Protein AF-A0A6V7IHT4-F1 (afdb_monomer)

Radius of gyration: 11.45 Å; Cα contacts (8 Å, |Δi|>4): 42; chains: 1; bounding box: 21×15×33 Å

Organism: NCBI:txid1563983

pLDDT: mean 96.76, std 2.46, range [80.81, 98.19]

InterPro domains:
  IPR000719 Protein kinase domain [PF00069] (1-49)
  IPR000719 Protein kinase domain [PS50011] (1-49)
  IPR011009 Protein kinase-like domain superfamily [SSF56112] (1-49)

Foldseek 3Di:
DDKDKDFQVPDDPVVVVVVVVVVVVLCVDDDPPDDHDDDWDDDPTMIID

Nearest PDB structures (foldseek):
  2wzj-assembly3_C  TM=9.861E-01  e=3.406E-04  Rattus norvegicus
  5h9b-assembly1_A  TM=9.451E-01  e=3.302E-03  Drosophila melanogaster
  3kk9-assembly1_A  TM=9.219E-01  e=3.545E-03  Caenorhabditis elegans
  5d9k-assembly2_B  TM=9.882E-01  e=2.091E-02  Homo sapiens
  2vz6-assembly2_B  TM=9.098E-01  e=1.814E-02  Homo sapiens

Secondary structure (DSSP, 8-state):
----EEEGGG--HHHHHHHHHHHHHHHH---TTSPPP---EE-SSEEE-

Mean predicted aligned error: 2.14 Å

Sequence (49 aa):
VAIKIIDKTQLDPTNLEKVYREVEIMKQLEHPHIVKLYQVMETKNMIYM

Structure (mmCIF, N/CA/C/O backbone):
data_AF-A0A6V7IHT4-F1
#
_entry.id   AF-A0A6V7IHT4-F1
#
loop_
_atom_site.group_PDB
_atom_site.id
_atom_site.type_symbol
_atom_site.label_atom_id
_atom_site.label_alt_id
_atom_site.label_comp_id
_atom_site.label_asym_id
_atom_site.label_entity_id
_atom_site.label_seq_id
_atom_site.pdbx_PDB_ins_code
_atom_site.Cartn_x
_atom_site.Cartn_y
_atom_site.Cartn_z
_atom_site.occupancy
_atom_site.B_iso_or_equiv
_atom_site.auth_seq_id
_atom_site.auth_comp_id
_atom_site.auth_asym_id
_atom_site.auth_atom_id
_atom_site.pdbx_PDB_model_num
ATOM 1 N N . VAL A 1 1 ? -4.713 -9.339 -12.866 1.00 80.81 1 VAL A N 1
ATOM 2 C CA . VAL A 1 1 ? -4.446 -8.334 -11.811 1.00 80.81 1 VAL A CA 1
ATOM 3 C C . VAL A 1 1 ? -4.437 -9.041 -10.474 1.00 80.81 1 VAL A C 1
ATOM 5 O O . VAL A 1 1 ? -5.315 -9.862 -10.244 1.00 80.81 1 VAL A O 1
ATOM 8 N N . ALA A 1 2 ? -3.415 -8.794 -9.661 1.00 94.44 2 ALA A N 1
ATOM 9 C CA . ALA A 1 2 ? -3.370 -9.247 -8.276 1.00 94.44 2 ALA A CA 1
ATOM 10 C C . ALA 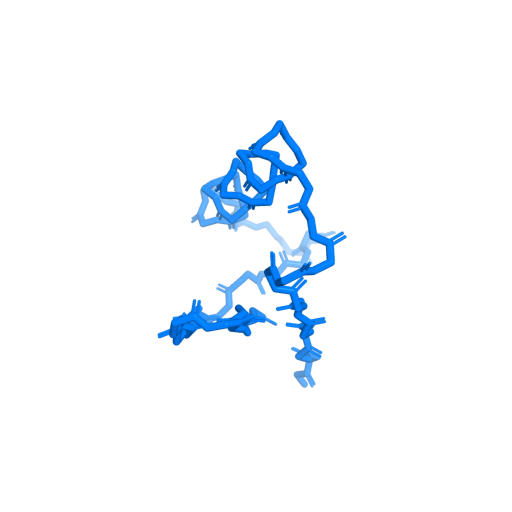A 1 2 ? -3.860 -8.100 -7.387 1.00 94.44 2 ALA A C 1
ATOM 12 O O . ALA A 1 2 ? -3.639 -6.945 -7.739 1.00 94.44 2 ALA A O 1
ATOM 13 N N . ILE A 1 3 ? -4.534 -8.426 -6.286 1.00 95.50 3 ILE A N 1
ATOM 14 C CA . ILE A 1 3 ? -4.944 -7.451 -5.274 1.00 95.50 3 ILE A CA 1
ATOM 15 C C . ILE A 1 3 ? -4.343 -7.921 -3.957 1.00 95.50 3 ILE A C 1
ATOM 17 O O . ILE A 1 3 ? -4.686 -9.001 -3.469 1.00 95.50 3 ILE A O 1
ATOM 21 N N . LYS A 1 4 ? -3.436 -7.130 -3.392 1.00 97.19 4 LYS A N 1
ATOM 22 C CA . LYS A 1 4 ? -2.901 -7.354 -2.049 1.00 97.19 4 LYS A CA 1
ATOM 23 C C . LYS A 1 4 ? -3.787 -6.596 -1.062 1.00 97.19 4 LYS A C 1
ATOM 25 O O . LYS A 1 4 ? -4.028 -5.402 -1.219 1.00 97.19 4 LYS A O 1
ATOM 30 N N . ILE A 1 5 ? -4.298 -7.317 -0.065 1.00 97.69 5 ILE A N 1
ATOM 31 C CA . ILE A 1 5 ? -5.207 -6.796 0.964 1.00 97.69 5 ILE A CA 1
ATOM 32 C C . ILE A 1 5 ? -4.472 -6.814 2.299 1.00 97.69 5 ILE A C 1
ATOM 34 O O . ILE A 1 5 ? -3.938 -7.850 2.694 1.00 97.69 5 ILE A O 1
ATOM 38 N N . ILE A 1 6 ? -4.441 -5.673 2.982 1.00 98.00 6 ILE A N 1
ATOM 39 C CA . ILE A 1 6 ? -3.730 -5.498 4.250 1.00 98.00 6 ILE A CA 1
ATOM 40 C C . ILE A 1 6 ? -4.705 -4.969 5.299 1.00 98.00 6 ILE A C 1
ATOM 42 O O . ILE A 1 6 ? -5.321 -3.921 5.103 1.00 98.00 6 ILE A O 1
ATOM 46 N N . ASP A 1 7 ? -4.803 -5.676 6.424 1.00 98.19 7 ASP A N 1
ATOM 47 C CA . ASP A 1 7 ? -5.578 -5.261 7.592 1.00 98.19 7 ASP A CA 1
ATOM 48 C C . ASP A 1 7 ? -4.731 -4.378 8.514 1.00 98.19 7 ASP A C 1
ATOM 50 O O . ASP A 1 7 ? -3.817 -4.846 9.195 1.00 98.19 7 ASP A O 1
ATOM 54 N N . LYS A 1 8 ? -5.052 -3.082 8.551 1.00 97.56 8 LYS A N 1
ATOM 55 C CA . LYS A 1 8 ? -4.356 -2.086 9.375 1.00 97.56 8 LYS A CA 1
ATOM 56 C C . LYS A 1 8 ? -4.526 -2.331 10.869 1.00 97.56 8 LYS A C 1
ATOM 58 O O . LYS A 1 8 ? -3.699 -1.864 11.643 1.00 97.56 8 LYS A O 1
ATOM 63 N N . THR A 1 9 ? -5.572 -3.043 11.290 1.00 97.25 9 THR A N 1
ATOM 64 C CA . THR A 1 9 ? -5.800 -3.325 12.717 1.00 97.25 9 THR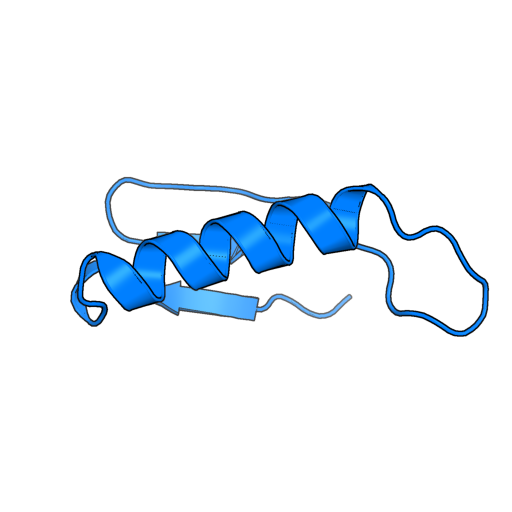 A CA 1
ATOM 65 C C . THR A 1 9 ? -4.814 -4.347 13.279 1.00 97.25 9 THR A C 1
ATOM 67 O O . THR A 1 9 ? -4.625 -4.411 14.491 1.00 97.25 9 THR A O 1
ATOM 70 N N . GLN A 1 10 ? -4.148 -5.099 12.400 1.00 97.44 10 GLN A N 1
ATOM 71 C CA . GLN A 1 10 ? -3.142 -6.098 12.755 1.00 97.44 10 GLN A CA 1
ATOM 72 C C . GLN A 1 10 ? -1.706 -5.564 12.655 1.00 97.44 10 GLN A C 1
ATOM 74 O O . GLN A 1 10 ? -0.755 -6.325 12.828 1.00 97.44 10 GLN A O 1
ATOM 79 N N . LEU A 1 11 ? -1.530 -4.268 12.372 1.00 96.25 11 LEU A N 1
ATOM 80 C CA . LEU A 1 11 ? -0.222 -3.638 12.223 1.00 96.25 1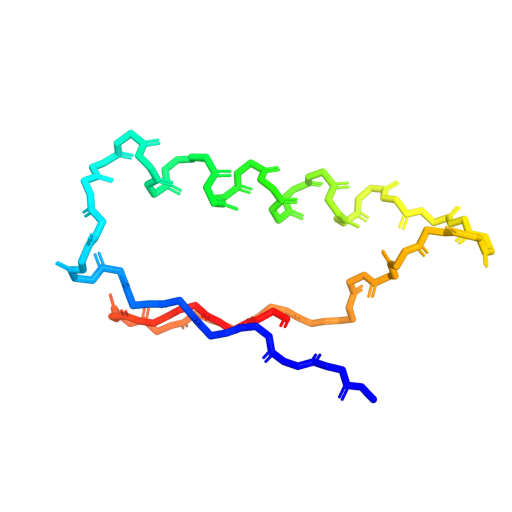1 LEU A CA 1
ATOM 81 C C . LEU A 1 11 ? 0.061 -2.664 13.365 1.00 96.25 11 LEU A C 1
ATOM 83 O O . LEU A 1 11 ? -0.776 -1.841 13.733 1.00 96.25 11 LEU A O 1
ATOM 87 N N . ASP A 1 12 ? 1.289 -2.712 13.875 1.00 97.50 12 ASP A N 1
ATOM 88 C CA . ASP A 1 12 ? 1.841 -1.624 14.675 1.00 97.50 12 ASP A CA 1
ATOM 89 C C . ASP A 1 12 ? 2.189 -0.402 13.790 1.00 97.50 12 ASP A C 1
ATOM 91 O O . ASP A 1 12 ? 2.309 -0.529 12.562 1.00 97.50 12 ASP A O 1
ATOM 95 N N . PRO A 1 13 ? 2.376 0.794 14.385 1.00 97.00 13 PRO A N 1
ATOM 96 C CA . PRO A 1 13 ? 2.663 2.014 13.630 1.00 97.00 13 PRO A CA 1
ATOM 97 C C . PRO A 1 13 ? 3.897 1.916 12.723 1.00 97.00 13 PRO A C 1
ATOM 99 O O . PRO A 1 13 ? 3.894 2.457 11.619 1.00 97.00 13 PRO A O 1
ATOM 102 N N . THR A 1 14 ? 4.939 1.201 13.154 1.00 97.81 14 THR A N 1
ATOM 103 C CA . THR A 1 14 ? 6.181 1.049 12.388 1.00 97.81 14 THR A CA 1
ATOM 104 C C . THR A 1 14 ? 5.966 0.194 11.141 1.00 97.81 14 THR A C 1
ATOM 106 O O . THR A 1 14 ? 6.494 0.500 10.072 1.00 97.81 14 THR A O 1
ATOM 109 N N . ASN A 1 15 ? 5.192 -0.884 11.239 1.00 97.56 15 ASN A N 1
ATOM 110 C CA . ASN A 1 15 ? 4.869 -1.718 10.088 1.00 97.56 15 ASN A CA 1
ATOM 111 C C . ASN A 1 15 ? 3.872 -1.034 9.147 1.00 97.56 15 ASN A C 1
ATOM 113 O O . ASN A 1 15 ? 4.008 -1.173 7.932 1.00 97.56 15 ASN A O 1
ATOM 117 N N . LEU A 1 16 ? 2.945 -0.231 9.674 1.00 97.38 16 LEU A N 1
ATOM 118 C CA . LEU A 1 16 ? 2.070 0.599 8.848 1.00 97.38 16 LEU A CA 1
ATOM 119 C C . LEU A 1 16 ? 2.871 1.627 8.023 1.00 97.38 16 LEU A C 1
ATOM 121 O O . LEU A 1 16 ? 2.628 1.779 6.826 1.00 97.38 16 LEU A O 1
ATOM 125 N N . GLU A 1 17 ? 3.882 2.269 8.615 1.00 97.81 17 GLU A N 1
ATOM 126 C CA . GLU A 1 17 ? 4.788 3.179 7.897 1.00 97.81 17 GLU A CA 1
ATOM 127 C C . GLU A 1 17 ? 5.543 2.469 6.760 1.00 97.81 17 GLU A C 1
ATOM 129 O O . GLU A 1 17 ? 5.644 2.991 5.647 1.00 97.81 17 GLU A O 1
ATOM 134 N N . LYS A 1 18 ? 6.018 1.237 6.997 1.00 98.06 18 LYS A N 1
ATOM 135 C CA . LYS A 1 18 ? 6.662 0.423 5.951 1.00 98.06 18 LYS A CA 1
ATOM 136 C C . LYS A 1 18 ? 5.717 0.122 4.788 1.00 98.06 18 LYS A C 1
ATOM 138 O O . LYS A 1 18 ? 6.165 0.160 3.646 1.00 98.06 18 LYS A O 1
ATOM 143 N N . VAL A 1 19 ? 4.437 -0.144 5.060 1.00 97.62 19 VAL A N 1
ATOM 144 C CA . VAL A 1 19 ? 3.427 -0.374 4.012 1.00 97.62 19 VAL A CA 1
ATOM 145 C C . VAL A 1 19 ? 3.232 0.882 3.161 1.00 97.62 19 VAL A C 1
ATOM 147 O O . VAL A 1 19 ? 3.259 0.796 1.935 1.00 97.62 19 VAL A O 1
ATOM 150 N N . TYR A 1 20 ? 3.113 2.064 3.775 1.00 97.62 20 TYR A N 1
ATOM 151 C CA . TYR A 1 20 ? 3.017 3.313 3.009 1.00 97.62 20 TYR A CA 1
ATOM 152 C C . TYR A 1 20 ? 4.276 3.585 2.179 1.00 97.62 20 TYR A C 1
ATOM 154 O O . TYR A 1 20 ? 4.181 4.030 1.034 1.00 97.62 20 TYR A O 1
ATOM 162 N N . ARG A 1 21 ? 5.457 3.260 2.716 1.00 98.00 21 ARG A N 1
ATOM 163 C CA . ARG A 1 21 ? 6.714 3.354 1.970 1.00 98.00 21 ARG A CA 1
ATOM 164 C C . ARG A 1 21 ? 6.764 2.382 0.787 1.00 98.00 21 ARG A C 1
ATOM 166 O O . ARG A 1 21 ? 7.235 2.775 -0.276 1.00 98.00 21 ARG A O 1
ATOM 173 N N . GLU A 1 22 ? 6.290 1.145 0.945 1.00 96.81 22 GLU A N 1
ATOM 174 C CA . GLU A 1 22 ? 6.182 0.169 -0.153 1.00 96.81 22 GLU A CA 1
ATOM 175 C C . GLU A 1 22 ? 5.309 0.728 -1.283 1.00 96.81 22 GLU A C 1
ATOM 177 O O . GLU A 1 22 ? 5.731 0.732 -2.439 1.00 96.81 22 GLU A O 1
ATOM 182 N N . VAL A 1 23 ? 4.141 1.280 -0.938 1.00 97.12 23 VAL A N 1
ATOM 183 C CA . VAL A 1 23 ? 3.238 1.928 -1.899 1.00 97.12 23 VAL A CA 1
ATOM 184 C C . VAL A 1 23 ? 3.940 3.061 -2.647 1.00 97.12 23 VAL A C 1
ATOM 186 O O . VAL A 1 23 ? 3.853 3.124 -3.872 1.00 97.12 23 VAL A O 1
ATOM 189 N N . GLU A 1 24 ?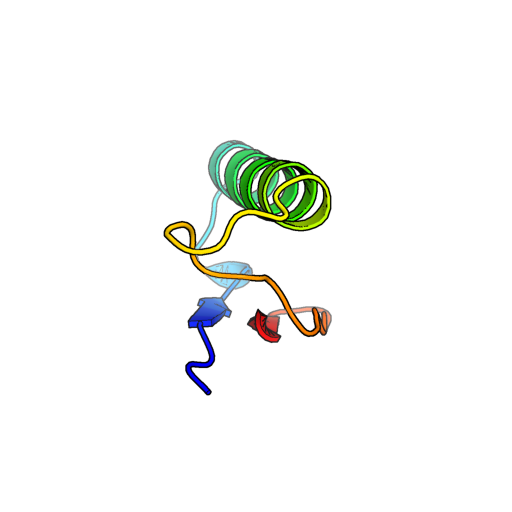 4.648 3.944 -1.942 1.00 97.50 24 GLU A N 1
ATOM 190 C CA . GLU A 1 24 ? 5.317 5.088 -2.568 1.00 97.50 24 GLU A CA 1
ATOM 191 C C . GLU A 1 24 ? 6.451 4.662 -3.507 1.00 97.50 24 GLU A C 1
ATOM 193 O O . GLU A 1 24 ? 6.564 5.182 -4.615 1.00 97.50 24 GLU A O 1
ATOM 198 N N . ILE A 1 25 ? 7.232 3.650 -3.118 1.00 97.69 25 ILE A N 1
ATOM 199 C CA . ILE A 1 25 ? 8.254 3.057 -3.987 1.00 97.69 25 ILE A CA 1
ATOM 200 C C . ILE A 1 25 ? 7.596 2.464 -5.237 1.00 97.69 25 ILE A C 1
ATOM 202 O O . ILE A 1 25 ? 8.028 2.744 -6.350 1.00 97.69 25 ILE A O 1
ATOM 206 N N . MET A 1 26 ? 6.524 1.683 -5.081 1.00 97.56 26 MET A N 1
ATOM 207 C CA . MET A 1 26 ? 5.859 1.038 -6.214 1.00 97.56 26 MET A CA 1
ATOM 208 C C . MET A 1 26 ? 5.223 2.030 -7.196 1.00 97.56 26 MET A C 1
ATOM 210 O O . MET A 1 26 ? 5.198 1.746 -8.391 1.00 97.56 26 MET A O 1
ATOM 214 N N . LYS A 1 27 ? 4.756 3.201 -6.737 1.00 95.81 27 LYS A N 1
ATOM 215 C CA . LYS A 1 27 ? 4.271 4.277 -7.626 1.00 95.81 27 LYS A CA 1
ATOM 216 C C . LYS A 1 27 ? 5.361 4.840 -8.538 1.00 95.81 27 LYS A C 1
ATOM 218 O O . LYS A 1 27 ? 5.048 5.322 -9.621 1.00 95.81 27 LYS A O 1
ATOM 223 N N . GLN A 1 28 ? 6.615 4.809 -8.0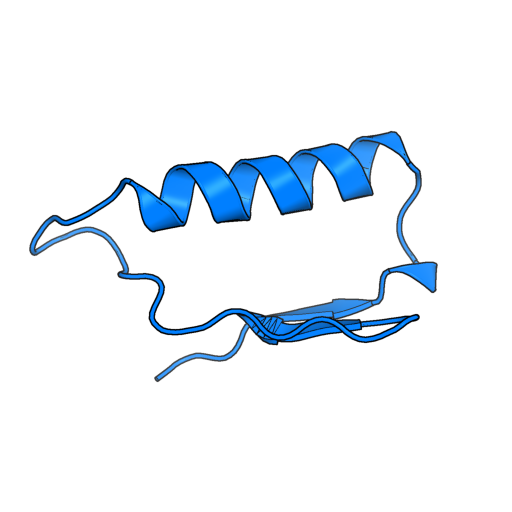96 1.00 96.69 28 GLN A N 1
ATOM 224 C CA . GLN A 1 28 ? 7.760 5.341 -8.839 1.00 96.69 28 GLN A CA 1
ATOM 225 C C . GLN A 1 28 ? 8.371 4.310 -9.800 1.00 96.69 28 GLN A C 1
ATOM 227 O O . GLN A 1 28 ? 9.229 4.655 -10.611 1.00 96.69 28 GLN A O 1
ATOM 232 N N . LEU A 1 29 ? 7.951 3.044 -9.715 1.00 96.75 29 LEU A N 1
ATOM 233 C CA . LEU A 1 29 ? 8.491 1.961 -10.526 1.00 96.75 29 LEU A CA 1
ATOM 234 C C . LEU A 1 29 ? 7.683 1.782 -11.812 1.00 96.75 29 LEU A C 1
ATOM 236 O O . LEU A 1 29 ? 6.532 1.348 -11.804 1.00 96.75 29 LEU A O 1
ATOM 240 N N . GLU A 1 30 ? 8.339 2.035 -12.940 1.00 96.00 30 GLU A N 1
ATOM 241 C CA . GLU A 1 30 ? 7.830 1.709 -14.268 1.00 96.00 30 GLU A CA 1
ATOM 242 C C . GLU A 1 30 ? 8.911 0.978 -15.065 1.00 96.00 30 GLU A C 1
ATOM 244 O O . GLU A 1 30 ? 9.837 1.576 -15.609 1.00 96.00 30 GLU A O 1
ATOM 249 N N . HIS A 1 31 ? 8.821 -0.352 -15.090 1.00 97.38 31 HIS A N 1
ATOM 250 C CA . HIS A 1 31 ? 9.801 -1.203 -15.757 1.00 97.38 31 HIS A CA 1
ATOM 251 C C . HIS A 1 31 ? 9.143 -2.501 -16.255 1.00 97.38 31 HIS A C 1
ATOM 253 O O . HIS A 1 31 ? 8.351 -3.090 -15.520 1.00 97.38 31 HIS A O 1
ATOM 259 N N . PRO A 1 32 ? 9.488 -3.014 -17.453 1.00 97.31 32 PRO A N 1
ATOM 260 C CA . PRO A 1 32 ? 8.852 -4.198 -18.052 1.00 97.31 32 PRO A CA 1
ATOM 261 C C . PRO A 1 32 ? 8.986 -5.498 -17.238 1.00 97.31 32 PRO A C 1
ATOM 263 O O . PRO A 1 32 ? 8.245 -6.449 -17.473 1.00 97.31 32 PRO A O 1
ATOM 266 N N . HIS A 1 33 ? 9.926 -5.556 -16.292 1.00 97.88 33 HIS A N 1
ATOM 267 C CA . HIS A 1 33 ? 10.187 -6.731 -15.444 1.00 97.88 33 HIS A CA 1
ATOM 268 C C . HIS A 1 33 ? 9.942 -6.492 -13.947 1.00 97.88 33 HIS A C 1
ATOM 270 O O . HIS A 1 33 ? 10.334 -7.313 -13.124 1.00 97.88 33 HIS A O 1
ATOM 276 N N . ILE A 1 34 ? 9.322 -5.367 -13.584 1.00 96.62 34 ILE A N 1
ATOM 277 C CA . I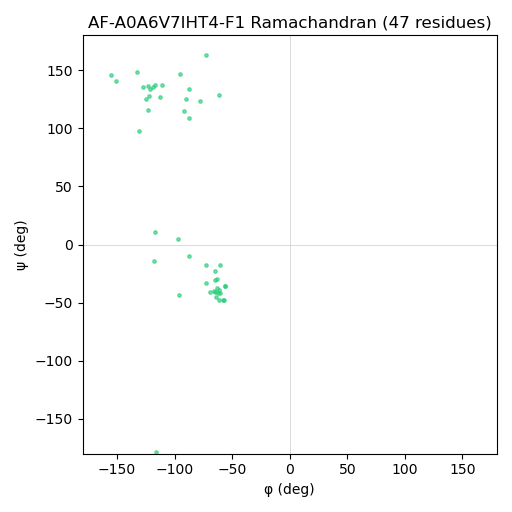LE A 1 34 ? 8.915 -5.072 -12.206 1.00 96.62 34 ILE A CA 1
ATOM 278 C C . ILE A 1 34 ? 7.393 -4.964 -12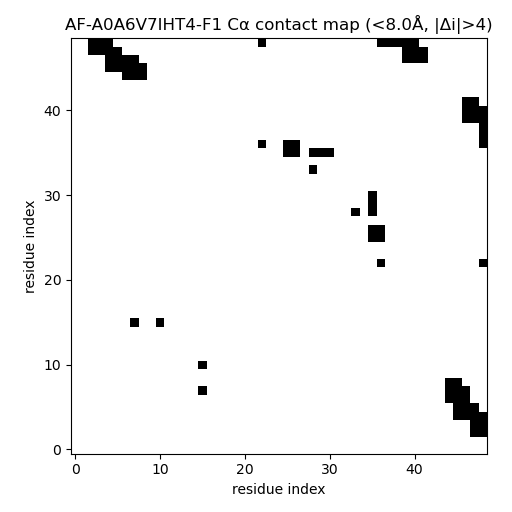.190 1.00 96.62 34 ILE A C 1
ATOM 280 O O . ILE A 1 34 ? 6.797 -4.386 -13.097 1.00 96.62 34 ILE A O 1
ATOM 284 N N . VAL A 1 35 ? 6.750 -5.540 -11.174 1.00 95.31 35 VAL A N 1
ATOM 285 C CA . VAL A 1 35 ? 5.293 -5.461 -11.046 1.00 95.31 35 VAL A CA 1
ATOM 286 C C . VAL A 1 35 ? 4.849 -4.003 -10.906 1.00 95.31 35 VAL A C 1
ATOM 288 O O . VAL A 1 35 ? 5.366 -3.260 -10.073 1.00 95.31 35 VAL A O 1
ATOM 291 N N . LYS A 1 36 ? 3.885 -3.601 -11.737 1.00 95.62 36 LYS A N 1
ATOM 292 C CA . LYS A 1 36 ? 3.334 -2.246 -11.744 1.00 95.62 36 LYS A CA 1
ATOM 293 C C . LYS A 1 36 ? 2.185 -2.135 -10.748 1.00 95.62 36 LYS A C 1
ATOM 295 O O . LYS A 1 36 ? 1.288 -2.979 -10.733 1.00 95.62 36 LYS A O 1
ATOM 300 N N . LEU A 1 37 ? 2.198 -1.069 -9.956 1.00 97.12 37 LEU A N 1
ATOM 301 C CA . LEU A 1 37 ? 1.059 -0.674 -9.138 1.00 97.12 37 LEU A CA 1
ATOM 302 C C . LEU A 1 37 ? 0.023 0.027 -10.019 1.00 97.12 37 LEU A C 1
ATOM 304 O O . LEU A 1 37 ? 0.338 1.013 -10.683 1.00 97.12 37 LEU A O 1
ATOM 308 N N . TYR A 1 38 ? -1.207 -0.482 -10.032 1.00 96.31 38 TYR A N 1
ATOM 309 C CA . TYR A 1 38 ? -2.281 0.085 -10.854 1.00 96.3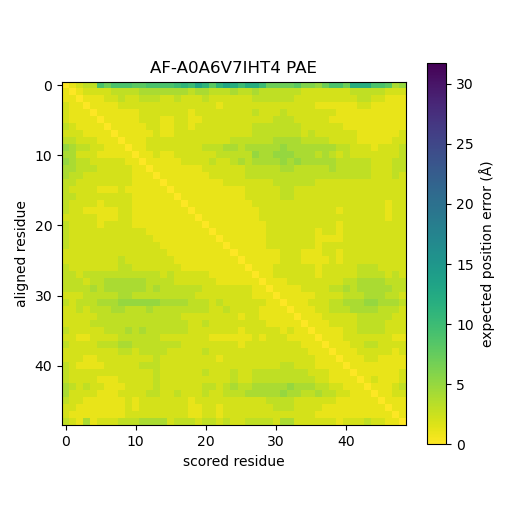1 38 TYR A CA 1
ATOM 310 C C . TYR A 1 38 ? -3.165 1.049 -10.070 1.00 96.31 38 TYR A C 1
ATOM 312 O O . TYR A 1 38 ? -3.514 2.114 -10.574 1.00 96.31 38 TYR A O 1
ATOM 320 N N . GLN A 1 39 ? -3.537 0.680 -8.846 1.00 96.06 39 GLN A N 1
ATOM 321 C CA . GLN A 1 39 ? -4.441 1.461 -8.016 1.00 96.06 39 GLN A CA 1
ATOM 322 C C . GLN A 1 39 ? -4.197 1.135 -6.547 1.00 96.06 39 GLN A C 1
ATOM 324 O O . GLN A 1 39 ? -3.910 -0.006 -6.212 1.00 96.06 39 GLN A O 1
ATOM 329 N N . VAL A 1 40 ? -4.357 2.130 -5.674 1.00 97.19 40 VAL A N 1
ATOM 330 C CA . VAL A 1 40 ? -4.427 1.918 -4.226 1.00 97.19 40 VAL A CA 1
ATOM 331 C C . VAL A 1 40 ? -5.755 2.457 -3.728 1.00 97.19 40 VAL A C 1
ATOM 333 O O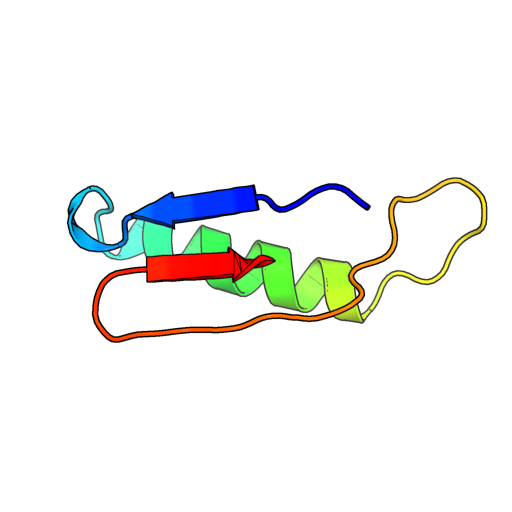 . VAL A 1 40 ? -6.157 3.562 -4.093 1.00 97.19 40 VAL A O 1
ATOM 336 N N . MET A 1 41 ? -6.437 1.676 -2.900 1.00 97.69 41 MET A N 1
ATOM 337 C CA . MET A 1 41 ? -7.641 2.089 -2.191 1.00 97.69 41 MET A CA 1
ATOM 338 C C . MET A 1 41 ? -7.413 1.906 -0.699 1.00 97.69 41 MET A C 1
ATOM 340 O O . MET A 1 41 ? -6.900 0.881 -0.256 1.00 97.69 41 MET A O 1
ATOM 344 N N . GLU A 1 42 ? -7.825 2.889 0.086 1.00 97.25 42 GLU A N 1
ATOM 345 C CA . GLU A 1 42 ? -7.678 2.854 1.533 1.00 97.25 42 GLU A CA 1
ATOM 346 C C . GLU A 1 42 ? -9.021 3.130 2.203 1.00 97.25 42 GLU A C 1
ATOM 348 O O . GLU A 1 42 ? -9.760 4.041 1.832 1.00 97.25 42 GLU A O 1
ATOM 353 N N . THR A 1 43 ? -9.327 2.330 3.219 1.00 97.75 43 THR A N 1
ATOM 354 C CA . THR A 1 43 ? -10.429 2.572 4.153 1.00 97.75 43 THR A CA 1
ATOM 355 C C . THR A 1 43 ? -9.862 2.785 5.552 1.00 97.75 43 THR A C 1
ATOM 357 O O . THR A 1 43 ? -8.652 2.729 5.762 1.00 97.75 43 THR A O 1
ATOM 360 N N . LYS A 1 44 ? -10.716 2.985 6.562 1.00 96.75 44 LYS A N 1
ATOM 361 C CA . LYS A 1 44 ? -10.259 3.133 7.952 1.00 96.75 44 LYS A CA 1
ATOM 362 C C . LYS A 1 44 ? -9.412 1.944 8.433 1.00 96.75 44 LYS A C 1
ATOM 364 O O . LYS A 1 44 ? -8.439 2.164 9.147 1.00 96.75 44 LYS A O 1
ATOM 369 N N . ASN A 1 45 ? -9.735 0.723 8.004 1.00 97.56 45 ASN A N 1
ATOM 370 C CA . ASN A 1 45 ? -9.148 -0.503 8.553 1.00 97.56 45 ASN A CA 1
ATOM 371 C C . ASN A 1 45 ? -8.351 -1.311 7.523 1.00 97.56 45 ASN A C 1
ATOM 373 O O . ASN A 1 45 ? -7.612 -2.198 7.917 1.00 97.56 45 ASN A O 1
ATOM 377 N N . MET A 1 46 ? -8.482 -1.021 6.228 1.00 97.94 46 MET A N 1
ATOM 378 C CA . MET A 1 46 ? -7.908 -1.852 5.165 1.00 97.94 46 MET A CA 1
ATOM 379 C C . MET A 1 46 ? -7.167 -1.011 4.127 1.00 97.94 46 MET A C 1
ATOM 381 O O . MET A 1 46 ? -7.590 0.111 3.834 1.00 97.94 46 MET A O 1
ATOM 385 N N . ILE A 1 47 ? -6.116 -1.584 3.542 1.00 97.75 47 ILE A N 1
ATOM 386 C CA . ILE A 1 47 ? -5.434 -1.088 2.339 1.00 97.75 47 ILE A CA 1
ATOM 387 C C . ILE A 1 47 ? -5.541 -2.160 1.249 1.00 97.75 47 ILE A C 1
ATOM 389 O O . ILE A 1 47 ? -5.327 -3.344 1.516 1.00 97.75 47 ILE A O 1
ATOM 393 N N . TYR A 1 48 ? -5.856 -1.730 0.030 1.00 97.94 48 TYR A N 1
ATOM 394 C CA . TYR A 1 48 ? -5.930 -2.549 -1.177 1.00 97.94 48 TYR A CA 1
ATOM 395 C C . TYR A 1 48 ? -4.971 -1.966 -2.210 1.00 97.94 48 TYR A C 1
ATOM 397 O O . TYR A 1 48 ? -5.039 -0.765 -2.477 1.00 97.94 48 TYR A O 1
ATOM 405 N N . MET A 1 49 ? -4.094 -2.791 -2.775 1.00 95.00 49 MET A N 1
ATOM 406 C CA . MET A 1 49 ? -3.082 -2.393 -3.762 1.00 95.00 49 MET A CA 1
ATOM 407 C C . MET A 1 49 ? -2.931 -3.428 -4.876 1.00 95.00 49 MET A C 1
ATOM 409 O O . MET A 1 49 ? -3.182 -4.625 -4.593 1.00 95.00 49 MET A O 1
#

Solvent-accessible surface area (backbone atoms only — not comparable to full-atom values): 3121 Å² total; per-residue (Å²): 137,81,77,50,77,45,61,53,83,82,46,55,74,71,57,49,51,50,52,56,49,50,50,56,54,34,72,73,47,84,51,101,90,49,85,67,68,86,60,76,50,76,59,98,50,39,40,38,62